Protein AF-W5YM33-F1 (afdb_monomer_lite)

Foldseek 3Di:
DPPVVVLVVLVVQLVVVLVVVLVVCVVVVHFKDKDFQADFDPDPPDPDTDDDAGDPVVCSNPVCGRFHRKMWMHGRPDDIDIGGDFDDDPPDDGDDDDPRPVPDPDDDDD

InterPro domains:
  IPR029149 Creatinase/Aminopeptidase P/Spt16, N-terminal [G3DSA:3.40.350.10] (4-105)
  IPR048819 Xaa-Pro dipeptidase, N-terminal domain [PF21216] (12-100)

Structure (mmCIF, N/CA/C/O backbone):
data_AF-W5YM33-F1
#
_entry.id   AF-W5YM33-F1
#
loop_
_atom_site.group_PDB
_atom_site.id
_atom_site.type_symbol
_atom_site.label_atom_id
_atom_site.label_alt_id
_atom_site.label_comp_id
_atom_site.label_asym_id
_atom_site.label_entity_id
_atom_site.label_seq_id
_atom_site.pdbx_PDB_ins_code
_atom_site.Cartn_x
_atom_site.Cartn_y
_atom_site.Cartn_z
_atom_site.occupancy
_atom_site.B_iso_or_equiv
_atom_site.auth_seq_id
_atom_site.auth_comp_id
_atom_site.auth_asym_id
_atom_site.auth_atom_id
_atom_site.pdbx_PDB_model_num
ATOM 1 N N . MET A 1 1 ? -1.409 26.209 2.927 1.00 61.03 1 MET A N 1
ATOM 2 C CA . MET A 1 1 ? -1.528 25.513 4.222 1.00 61.03 1 MET A CA 1
ATOM 3 C C . MET A 1 1 ? -0.129 25.286 4.758 1.00 61.03 1 MET A C 1
ATOM 5 O O . MET A 1 1 ? 0.723 24.917 3.954 1.00 61.03 1 MET A O 1
ATOM 9 N N . PRO A 1 2 ? 0.148 25.565 6.038 1.00 83.50 2 PRO A N 1
ATOM 10 C CA . PRO A 1 2 ? 1.394 25.149 6.672 1.00 83.50 2 PRO A CA 1
ATOM 11 C C . PRO A 1 2 ? 1.550 23.620 6.626 1.00 83.50 2 PRO A C 1
ATOM 13 O O . PRO A 1 2 ? 0.579 22.882 6.764 1.00 83.50 2 PRO A O 1
ATOM 16 N N . GLU A 1 3 ? 2.782 23.148 6.449 1.00 79.56 3 GLU A N 1
ATOM 17 C CA . GLU A 1 3 ? 3.140 21.726 6.317 1.00 79.56 3 GLU A CA 1
ATOM 18 C C . GLU A 1 3 ? 2.621 20.863 7.480 1.00 79.56 3 GLU A C 1
ATOM 20 O O . GLU A 1 3 ? 2.074 19.782 7.277 1.00 79.56 3 GLU A O 1
ATOM 25 N N . THR A 1 4 ? 2.672 21.390 8.704 1.00 84.31 4 THR A N 1
ATOM 26 C CA . THR A 1 4 ? 2.156 20.729 9.912 1.00 84.31 4 THR A CA 1
ATOM 27 C C . THR A 1 4 ? 0.660 20.403 9.831 1.00 84.31 4 THR A C 1
ATOM 29 O O . THR A 1 4 ? 0.218 19.382 10.355 1.00 84.31 4 THR A O 1
ATOM 32 N N . GLU A 1 5 ? -0.130 21.247 9.164 1.00 90.44 5 GLU A N 1
ATOM 33 C CA . GLU A 1 5 ? -1.573 21.041 9.0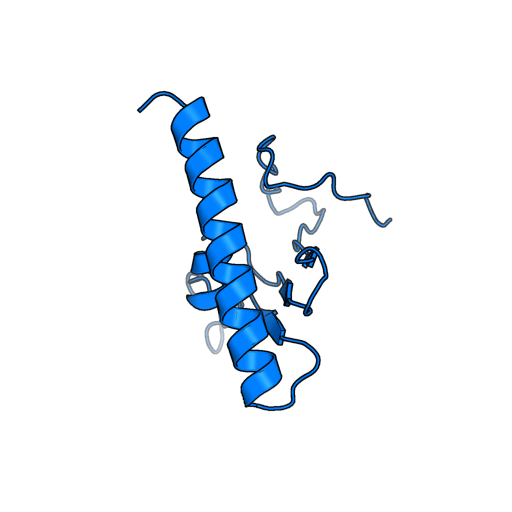12 1.00 90.44 5 GLU A CA 1
ATOM 34 C C . GLU A 1 5 ? -1.861 19.862 8.074 1.00 90.44 5 GLU A C 1
ATOM 36 O O . GLU A 1 5 ? -2.674 18.998 8.403 1.00 90.44 5 GLU A O 1
ATOM 41 N N . ILE A 1 6 ? -1.126 19.755 6.961 1.00 89.31 6 ILE A N 1
ATOM 42 C CA . ILE A 1 6 ? -1.238 18.6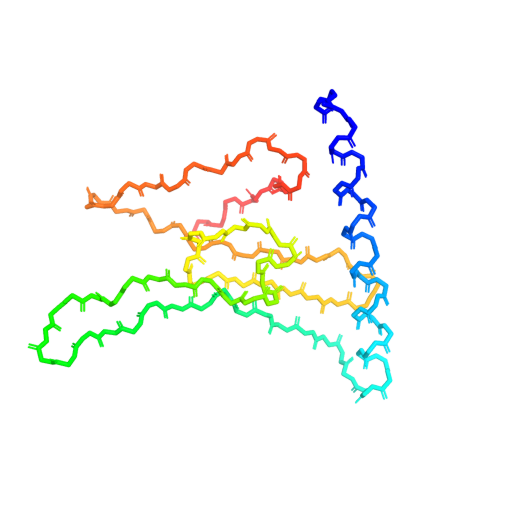31 6.017 1.00 89.31 6 ILE A CA 1
ATOM 43 C C . ILE A 1 6 ? -0.891 17.308 6.709 1.00 89.31 6 ILE A C 1
ATOM 45 O O . ILE A 1 6 ? -1.629 16.334 6.570 1.00 89.31 6 ILE A O 1
ATOM 49 N N . LEU A 1 7 ? 0.174 17.282 7.516 1.00 89.25 7 LEU A N 1
ATOM 50 C CA . LEU A 1 7 ? 0.568 16.084 8.263 1.00 89.25 7 LEU A CA 1
ATOM 51 C C . LEU A 1 7 ? -0.514 15.632 9.258 1.00 89.25 7 LEU A C 1
ATOM 53 O O . LEU A 1 7 ? -0.773 14.435 9.380 1.00 89.25 7 LEU A O 1
ATOM 57 N N . SER A 1 8 ? -1.187 16.568 9.939 1.00 90.38 8 SER A N 1
ATOM 58 C CA . SER A 1 8 ? -2.306 16.221 10.829 1.00 90.38 8 SER A CA 1
ATOM 59 C C . SER A 1 8 ? -3.505 15.638 10.075 1.00 90.38 8 SER A C 1
ATOM 61 O O . SER A 1 8 ? -4.033 14.599 10.473 1.00 90.38 8 SER A O 1
ATOM 63 N N . LEU A 1 9 ? -3.877 16.237 8.938 1.00 93.56 9 LEU A N 1
ATOM 64 C CA . LEU A 1 9 ? -4.967 15.740 8.096 1.00 93.56 9 LEU A CA 1
ATOM 65 C C . LEU A 1 9 ? -4.653 14.367 7.502 1.00 93.56 9 LEU A C 1
ATOM 67 O O . LEU A 1 9 ? -5.546 13.529 7.402 1.00 93.56 9 LEU A O 1
ATOM 71 N N . GLN A 1 10 ? -3.390 14.106 7.166 1.00 91.38 10 GLN A N 1
ATOM 72 C CA . GLN A 1 10 ? -2.956 12.797 6.693 1.00 91.38 10 GLN A CA 1
ATOM 73 C C . GLN A 1 10 ? -3.153 11.719 7.769 1.00 91.38 10 GLN A C 1
ATOM 75 O O . GLN A 1 10 ? -3.649 10.633 7.472 1.00 91.38 10 GLN A O 1
ATOM 80 N N . ILE A 1 11 ? -2.829 12.008 9.032 1.00 92.38 11 ILE A N 1
ATOM 81 C CA . ILE A 1 11 ? -3.050 11.065 10.142 1.00 92.38 11 ILE A CA 1
ATOM 82 C C . ILE A 1 11 ? -4.545 10.756 10.307 1.00 92.38 11 ILE A C 1
ATOM 84 O O . ILE A 1 11 ? -4.927 9.591 10.460 1.00 92.38 11 ILE A O 1
ATOM 88 N N . ASP A 1 12 ? -5.400 11.778 10.254 1.00 95.56 12 ASP A N 1
ATOM 89 C CA . ASP A 1 12 ? -6.849 11.603 10.383 1.00 95.56 12 ASP A CA 1
ATOM 90 C C . ASP A 1 12 ? -7.461 10.865 9.181 1.00 95.56 12 ASP A C 1
ATOM 92 O O . ASP A 1 12 ? -8.361 10.032 9.355 1.00 95.56 12 ASP A O 1
ATOM 96 N N . HIS A 1 13 ? -6.930 11.093 7.977 1.00 95.19 13 HIS A N 1
ATOM 97 C CA . HIS A 1 13 ? -7.275 10.343 6.768 1.00 95.19 13 HIS A CA 1
ATOM 98 C C . HIS A 1 13 ? -6.994 8.848 6.943 1.00 95.19 13 HIS A C 1
ATOM 100 O O . HIS A 1 13 ? -7.907 8.029 6.812 1.00 95.19 13 HIS A O 1
ATOM 106 N N . ILE A 1 14 ? -5.771 8.482 7.339 1.00 94.94 14 ILE A N 1
ATOM 107 C CA . ILE A 1 14 ? -5.389 7.078 7.548 1.00 94.94 14 ILE A CA 1
ATOM 108 C C . ILE A 1 14 ? -6.227 6.427 8.654 1.00 94.94 14 ILE A C 1
ATOM 110 O O . ILE A 1 14 ? -6.688 5.295 8.489 1.00 94.94 14 ILE A O 1
ATOM 114 N N . ARG A 1 15 ? -6.505 7.139 9.756 1.00 95.94 15 ARG A N 1
ATOM 115 C CA . ARG A 1 15 ? -7.386 6.634 10.825 1.00 95.94 15 ARG A CA 1
ATOM 116 C C . ARG A 1 15 ? -8.791 6.337 10.298 1.00 95.94 15 ARG A C 1
ATOM 118 O O . ARG A 1 15 ? -9.364 5.296 10.618 1.00 95.94 15 ARG A O 1
ATOM 125 N N . THR A 1 16 ? -9.333 7.237 9.482 1.00 97.88 16 THR A N 1
ATOM 126 C CA . THR A 1 16 ? -10.661 7.079 8.878 1.00 97.88 16 THR A CA 1
ATOM 127 C C . THR A 1 16 ? -10.700 5.886 7.924 1.00 97.88 16 THR A C 1
ATOM 129 O O . THR A 1 16 ? -11.657 5.108 7.949 1.00 97.88 16 THR A O 1
ATOM 132 N N . LEU A 1 17 ? -9.659 5.702 7.105 1.00 97.62 17 LEU A N 1
ATOM 133 C CA . LEU A 1 17 ? -9.549 4.544 6.218 1.00 97.62 17 LEU A CA 1
ATOM 134 C C . LEU A 1 17 ? -9.468 3.232 6.998 1.00 97.62 17 LEU A C 1
ATOM 136 O O . LEU A 1 17 ? -10.235 2.318 6.696 1.00 97.62 17 LEU A O 1
ATOM 140 N N . GLN A 1 18 ? -8.633 3.158 8.037 1.00 97.44 18 GLN A N 1
ATOM 141 C CA . GLN A 1 18 ? -8.531 1.974 8.892 1.00 97.44 18 GLN A CA 1
ATOM 142 C C . GLN A 1 18 ? -9.899 1.570 9.440 1.00 97.44 18 GLN A C 1
ATOM 144 O O . GLN A 1 18 ? -10.341 0.448 9.215 1.00 97.44 18 GLN A O 1
ATOM 149 N N . GLN A 1 19 ? -10.621 2.501 10.066 1.00 98.00 19 GLN A N 1
ATOM 150 C CA . GLN A 1 19 ? -11.940 2.220 10.640 1.00 98.00 19 GLN A CA 1
ATOM 151 C C . GLN A 1 19 ? -12.930 1.673 9.603 1.00 98.00 19 GLN A C 1
ATOM 153 O O . GLN A 1 19 ? -13.648 0.711 9.875 1.00 98.00 19 GLN A O 1
ATOM 158 N N . ARG A 1 20 ? -12.964 2.257 8.399 1.00 98.06 20 ARG A N 1
ATOM 159 C CA . ARG A 1 20 ? -13.877 1.826 7.327 1.00 98.06 20 ARG A CA 1
ATOM 160 C C . ARG A 1 20 ? -13.537 0.431 6.806 1.00 98.06 20 ARG A C 1
ATOM 162 O O . ARG A 1 20 ? -14.438 -0.379 6.596 1.00 98.06 20 ARG A O 1
ATOM 169 N N . TYR A 1 21 ? -12.254 0.140 6.614 1.00 97.94 21 TYR A N 1
ATOM 170 C CA . TYR A 1 21 ? -11.812 -1.167 6.133 1.00 97.94 21 TYR A CA 1
ATOM 171 C C . TYR A 1 21 ? -12.024 -2.257 7.189 1.00 97.94 21 TYR A C 1
ATOM 173 O O . TYR A 1 21 ? -12.491 -3.339 6.850 1.00 97.94 21 TYR A O 1
ATOM 181 N N . GLU A 1 22 ? -11.780 -1.971 8.469 1.00 97.69 22 GLU A N 1
ATOM 182 C CA . GLU A 1 22 ? -12.075 -2.897 9.570 1.00 97.69 22 GLU A CA 1
ATOM 183 C C . GLU A 1 22 ? -13.561 -3.246 9.664 1.00 97.69 22 GLU A C 1
ATOM 185 O O . GLU A 1 22 ? -13.920 -4.412 9.838 1.00 97.69 22 GLU A O 1
ATOM 190 N N . GLN A 1 23 ? -14.435 -2.245 9.515 1.00 98.25 23 GLN A N 1
ATOM 191 C CA . GLN A 1 23 ? -15.882 -2.456 9.484 1.00 98.25 23 GLN A CA 1
ATOM 192 C C . GLN A 1 23 ? -16.290 -3.366 8.322 1.00 98.25 23 GLN A C 1
ATOM 194 O O . GLN A 1 23 ? -17.071 -4.295 8.529 1.00 98.25 23 GLN A O 1
ATOM 199 N N . ALA A 1 24 ? -15.738 -3.143 7.126 1.00 97.94 24 ALA A N 1
ATOM 200 C CA . ALA A 1 24 ? -16.008 -3.974 5.956 1.00 97.94 24 ALA A CA 1
ATOM 201 C C . ALA A 1 24 ? -15.492 -5.412 6.139 1.00 97.94 24 ALA A C 1
ATOM 203 O O . ALA A 1 24 ? -16.240 -6.364 5.922 1.00 97.94 24 ALA A O 1
ATOM 204 N N . LEU A 1 25 ? -14.251 -5.585 6.604 1.00 98.25 25 LEU A N 1
ATOM 205 C CA . LEU A 1 25 ? -13.662 -6.899 6.887 1.00 98.25 25 LEU A CA 1
ATOM 206 C C . LEU A 1 25 ? -14.527 -7.696 7.868 1.00 98.25 25 LEU A C 1
ATOM 208 O O . LEU A 1 25 ? -14.892 -8.837 7.588 1.00 98.25 25 LEU A O 1
ATOM 212 N N . LYS A 1 26 ? -14.947 -7.060 8.969 1.00 97.69 26 LYS A N 1
ATOM 213 C CA . LYS A 1 26 ? -15.842 -7.671 9.956 1.00 97.69 26 LYS A CA 1
ATOM 214 C C . LYS A 1 26 ? -17.204 -8.033 9.360 1.00 97.69 26 LYS A C 1
ATOM 216 O O . LYS A 1 26 ? -17.711 -9.114 9.643 1.00 97.69 26 LYS A O 1
ATOM 221 N N . ALA A 1 27 ? -17.798 -7.149 8.558 1.00 98.31 27 ALA A N 1
ATOM 222 C CA . ALA A 1 27 ? -19.104 -7.381 7.941 1.00 98.31 27 ALA A CA 1
ATOM 223 C C . ALA A 1 27 ? -19.097 -8.566 6.960 1.00 98.31 27 ALA A C 1
ATOM 225 O O . ALA A 1 27 ? -20.104 -9.258 6.834 1.00 98.31 27 ALA A O 1
ATOM 226 N N . HIS A 1 28 ? -17.964 -8.813 6.299 1.00 97.69 28 HIS A N 1
ATOM 227 C CA . HIS A 1 28 ? -17.804 -9.890 5.322 1.00 97.69 28 HIS A CA 1
ATOM 228 C C . HIS A 1 28 ? -17.102 -11.145 5.870 1.00 97.69 28 HIS A C 1
ATOM 230 O O . HIS A 1 28 ? -16.985 -12.131 5.147 1.00 97.69 28 HIS A O 1
ATOM 236 N N . GLY A 1 29 ? -16.670 -11.141 7.136 1.00 97.44 29 GLY A N 1
ATOM 237 C CA . GLY A 1 29 ? -16.028 -12.293 7.778 1.00 97.44 29 GLY A CA 1
ATOM 238 C C . GLY A 1 29 ? -14.592 -12.558 7.316 1.00 97.44 29 GLY A C 1
ATOM 239 O O . GLY A 1 29 ? -14.165 -13.709 7.307 1.00 97.44 29 GLY A O 1
ATOM 240 N N . TYR A 1 30 ? -13.856 -11.517 6.920 1.00 98.31 30 TYR A N 1
ATOM 241 C CA . TYR A 1 30 ? -12.452 -11.617 6.515 1.00 98.31 30 TYR A CA 1
ATOM 242 C C . TYR A 1 30 ? -11.508 -11.152 7.628 1.00 98.31 30 TYR A C 1
ATOM 244 O O . TYR A 1 30 ? -11.754 -10.137 8.278 1.00 98.31 30 TYR A O 1
ATOM 252 N N . ASP A 1 31 ? -10.376 -11.841 7.784 1.00 97.75 31 ASP A N 1
ATOM 253 C CA . ASP A 1 31 ? -9.365 -11.494 8.793 1.00 97.75 31 ASP A CA 1
ATOM 254 C C . ASP A 1 31 ? -8.458 -10.333 8.362 1.00 97.75 31 ASP A C 1
ATOM 256 O O . ASP A 1 31 ? -7.908 -9.607 9.191 1.00 97.75 31 ASP A O 1
ATOM 260 N N . SER A 1 32 ? -8.242 -10.174 7.055 1.00 97.62 32 SER A N 1
ATOM 261 C CA . SER A 1 32 ? -7.300 -9.194 6.515 1.00 97.62 32 SER A CA 1
ATOM 262 C C . SER A 1 32 ? -7.574 -8.867 5.052 1.00 97.62 32 SER A C 1
ATOM 264 O O . SER A 1 32 ? -8.226 -9.636 4.345 1.00 97.62 32 SER A O 1
ATOM 266 N N . LEU A 1 33 ? -7.041 -7.731 4.601 1.00 98.06 33 LEU A N 1
ATOM 267 C CA . LEU A 1 33 ? -7.026 -7.331 3.199 1.00 98.06 33 LEU A CA 1
ATOM 268 C C . LEU A 1 33 ? -5.595 -7.046 2.753 1.00 98.06 33 LEU A C 1
ATOM 270 O O . LEU A 1 33 ? -4.898 -6.245 3.375 1.00 98.06 33 LEU A O 1
ATOM 274 N N . LEU A 1 34 ? -5.197 -7.654 1.639 1.00 98.19 34 LEU A N 1
ATOM 275 C CA . LEU A 1 34 ? -3.938 -7.375 0.966 1.00 98.19 34 LEU A CA 1
ATOM 276 C C . LEU A 1 34 ? -4.221 -6.614 -0.336 1.00 98.19 34 LEU A C 1
ATOM 278 O O . LEU A 1 34 ? -4.918 -7.117 -1.216 1.00 98.19 34 LEU A O 1
ATOM 282 N N . ILE A 1 35 ? -3.692 -5.398 -0.451 1.00 98.00 35 ILE A N 1
ATOM 283 C CA . ILE A 1 35 ? -3.871 -4.514 -1.606 1.00 98.00 35 ILE A CA 1
ATOM 284 C C . ILE A 1 35 ? -2.551 -4.440 -2.375 1.00 98.00 35 ILE A C 1
ATOM 286 O O . ILE A 1 35 ? -1.541 -4.006 -1.825 1.00 98.00 35 ILE A O 1
ATOM 290 N N . SER A 1 36 ? -2.562 -4.837 -3.648 1.00 97.62 36 SER A N 1
ATOM 291 C CA . SER A 1 36 ? -1.419 -4.657 -4.552 1.00 97.62 36 SER A CA 1
ATOM 292 C C . SER A 1 36 ? -1.395 -3.237 -5.112 1.00 97.62 36 SER A C 1
ATOM 294 O O . SER A 1 36 ? -2.451 -2.690 -5.434 1.00 97.62 36 SER A O 1
ATOM 296 N N . SER A 1 37 ? -0.207 -2.661 -5.288 1.00 97.06 37 SER A N 1
ATOM 297 C CA . SER A 1 37 ? -0.040 -1.432 -6.064 1.00 97.06 37 SER A CA 1
ATOM 298 C C . SER A 1 37 ? -0.231 -1.658 -7.566 1.00 97.06 37 SER A C 1
ATOM 300 O O . SER A 1 37 ? -0.621 -0.733 -8.277 1.00 97.06 37 SER A O 1
ATOM 302 N N . GLY A 1 38 ? -0.050 -2.900 -8.024 1.00 96.75 38 GLY A N 1
ATOM 303 C CA . GLY A 1 38 ? -0.106 -3.300 -9.424 1.00 96.75 38 GLY A CA 1
ATOM 304 C C . GLY A 1 38 ? 1.274 -3.386 -10.078 1.00 96.75 38 GLY A C 1
ATOM 305 O O . GLY A 1 38 ? 2.309 -3.230 -9.430 1.00 96.75 38 GLY A O 1
ATOM 306 N N . ALA A 1 39 ? 1.262 -3.669 -11.377 1.00 95.69 39 ALA A N 1
ATOM 307 C CA . ALA A 1 39 ? 2.441 -3.708 -12.231 1.00 95.69 39 ALA A CA 1
ATOM 308 C C . ALA A 1 39 ? 2.048 -3.349 -13.665 1.00 95.69 39 ALA A C 1
ATOM 310 O O . ALA A 1 39 ? 0.950 -3.701 -14.116 1.00 95.69 39 ALA A O 1
ATOM 311 N N . ALA A 1 40 ? 2.934 -2.672 -14.384 1.00 95.94 40 ALA A N 1
ATOM 312 C CA . ALA A 1 40 ? 2.750 -2.380 -15.789 1.00 95.94 40 ALA A CA 1
ATOM 313 C C . ALA A 1 40 ? 2.780 -3.679 -16.612 1.00 95.94 40 ALA A C 1
ATOM 315 O O . ALA A 1 40 ? 3.735 -4.455 -16.524 1.00 95.94 40 ALA A O 1
ATOM 316 N N . PRO A 1 41 ? 1.762 -3.939 -17.449 1.00 94.69 41 PRO A N 1
ATOM 317 C CA . PRO A 1 41 ? 1.798 -5.089 -18.337 1.00 94.69 41 PRO A CA 1
ATOM 318 C C . PRO A 1 41 ? 2.886 -4.921 -19.404 1.00 94.69 41 PRO A C 1
ATOM 320 O O . PRO A 1 41 ? 3.179 -3.809 -19.854 1.00 94.69 41 PRO A O 1
ATOM 323 N N . MET A 1 42 ? 3.445 -6.044 -19.850 1.00 96.69 42 MET A N 1
ATOM 324 C CA . MET A 1 42 ? 4.382 -6.074 -20.974 1.00 96.69 42 MET A CA 1
ATOM 325 C C . MET A 1 42 ? 3.646 -5.902 -22.302 1.00 96.69 42 MET A C 1
ATOM 327 O O . MET A 1 42 ? 2.514 -6.369 -22.470 1.00 96.69 42 MET A O 1
ATOM 331 N N . ARG A 1 43 ? 4.283 -5.229 -23.262 1.00 96.50 43 ARG A N 1
ATOM 332 C CA . ARG A 1 43 ? 3.773 -5.140 -24.631 1.00 96.50 43 ARG A CA 1
ATOM 333 C C . ARG A 1 43 ? 3.994 -6.470 -25.346 1.00 96.50 43 ARG A C 1
ATOM 335 O O . ARG A 1 43 ? 5.017 -7.125 -25.187 1.00 96.50 43 ARG A O 1
ATOM 342 N N . TYR A 1 44 ? 3.006 -6.895 -26.125 1.00 96.69 44 TYR A N 1
ATOM 343 C CA . TYR A 1 44 ? 3.092 -8.165 -26.839 1.00 96.69 44 TYR A CA 1
ATOM 344 C C . TYR A 1 44 ? 4.171 -8.107 -27.929 1.00 96.69 44 TYR A C 1
ATOM 346 O O . TYR A 1 44 ? 4.106 -7.249 -28.807 1.00 96.69 44 TYR A O 1
ATOM 354 N N . GLY A 1 45 ? 5.118 -9.049 -27.891 1.00 96.75 45 GLY A N 1
ATOM 355 C CA . GLY A 1 45 ? 6.198 -9.151 -28.878 1.00 96.75 45 GLY A CA 1
ATOM 356 C C . GLY A 1 45 ? 7.318 -8.118 -28.714 1.00 96.75 45 GLY A C 1
ATOM 357 O O . GLY A 1 45 ? 8.088 -7.934 -29.651 1.00 96.75 45 GLY A O 1
ATOM 358 N N . ASP A 1 46 ? 7.399 -7.458 -27.558 1.00 96.31 46 ASP A N 1
ATOM 359 C CA . ASP A 1 46 ? 8.373 -6.410 -27.242 1.00 96.31 46 ASP A CA 1
ATOM 360 C C . ASP A 1 46 ? 8.940 -6.634 -25.823 1.00 96.31 46 ASP A C 1
ATOM 362 O O . ASP A 1 46 ? 8.340 -7.354 -25.020 1.00 96.31 46 ASP A O 1
ATOM 366 N N . ASP A 1 47 ? 10.089 -6.035 -25.513 1.00 94.38 47 ASP A N 1
ATOM 367 C CA . ASP A 1 47 ? 10.697 -6.048 -24.173 1.00 94.38 47 ASP A CA 1
ATOM 368 C C . ASP A 1 47 ? 10.265 -4.851 -23.303 1.00 94.38 47 ASP A C 1
ATOM 370 O O . ASP A 1 47 ? 10.587 -4.780 -22.117 1.00 94.38 47 ASP A O 1
ATOM 374 N N . GLN A 1 48 ? 9.484 -3.930 -23.876 1.00 94.50 48 GLN A N 1
ATOM 375 C CA . GLN A 1 48 ? 8.992 -2.723 -23.214 1.00 94.50 48 GLN A CA 1
ATOM 376 C C . GLN A 1 48 ? 7.652 -2.923 -22.490 1.00 94.50 48 GLN A C 1
ATOM 378 O O . GLN A 1 48 ? 6.742 -3.614 -22.966 1.00 94.50 48 GLN A O 1
ATOM 383 N N . SER A 1 49 ? 7.479 -2.241 -21.354 1.00 94.75 49 SER A N 1
ATOM 384 C CA . SER A 1 49 ? 6.210 -2.175 -20.616 1.00 94.75 49 SER A CA 1
ATOM 385 C C . SER A 1 49 ? 5.293 -1.057 -21.122 1.00 94.75 49 SER A C 1
ATOM 387 O O . SER A 1 49 ? 5.681 -0.137 -21.851 1.00 94.75 49 SER A O 1
ATOM 389 N N . TRP A 1 50 ? 4.016 -1.132 -20.750 1.00 95.38 50 TRP A N 1
ATOM 390 C CA . TRP A 1 50 ? 3.137 0.037 -20.775 1.00 95.38 50 TRP A CA 1
ATOM 391 C C . TRP A 1 50 ? 3.494 1.014 -19.649 1.00 95.38 50 TRP A C 1
ATOM 393 O O . TRP A 1 50 ? 4.208 0.675 -18.714 1.00 95.38 50 TRP A O 1
ATOM 403 N N . GLN A 1 51 ? 2.980 2.242 -19.721 1.00 94.31 51 GLN A N 1
ATOM 404 C CA . GLN A 1 51 ? 3.106 3.167 -18.597 1.00 94.31 51 GLN A CA 1
ATOM 405 C C . GLN A 1 51 ? 2.313 2.631 -17.407 1.00 94.31 51 GLN A C 1
ATOM 407 O O . GLN A 1 51 ? 1.129 2.311 -17.540 1.00 94.31 51 GLN A O 1
ATOM 412 N N . PHE A 1 52 ? 2.961 2.556 -16.251 1.00 94.69 52 PHE A N 1
ATOM 413 C CA . PHE A 1 52 ? 2.307 2.127 -15.030 1.00 94.69 52 PHE A CA 1
ATOM 414 C C . PHE A 1 52 ? 1.233 3.114 -14.578 1.00 94.69 52 PHE A C 1
ATOM 416 O O . PHE A 1 52 ? 1.396 4.331 -14.665 1.00 94.69 52 PHE A O 1
ATOM 423 N N . GLN A 1 53 ? 0.132 2.560 -14.075 1.00 94.25 53 GLN A N 1
ATOM 424 C CA . GLN A 1 53 ? -0.937 3.284 -13.404 1.00 94.25 53 GLN A CA 1
ATOM 425 C C . GLN A 1 53 ? -1.243 2.541 -12.105 1.00 94.25 53 GLN A C 1
ATOM 427 O O . GLN A 1 53 ? -1.669 1.384 -12.137 1.00 94.25 53 GLN A O 1
ATOM 432 N N . GLY A 1 54 ? -1.003 3.195 -10.969 1.00 93.50 54 GLY A N 1
ATOM 433 C CA . GLY A 1 54 ? -1.199 2.582 -9.660 1.00 93.50 54 GLY A CA 1
ATOM 434 C C . GLY A 1 54 ? -2.655 2.209 -9.387 1.00 93.50 54 GLY A C 1
ATOM 435 O O . GLY A 1 54 ? -3.592 2.906 -9.782 1.00 93.50 54 GLY A O 1
ATOM 436 N N . TYR A 1 55 ? -2.856 1.104 -8.672 1.00 96.88 55 TYR A N 1
ATOM 437 C CA . TYR A 1 55 ? -4.188 0.640 -8.306 1.00 96.88 55 TYR A CA 1
ATOM 438 C C . TYR A 1 55 ? -4.883 1.631 -7.360 1.00 96.88 55 TYR A C 1
ATOM 440 O O . TYR A 1 55 ? -4.364 1.960 -6.293 1.00 96.88 55 TYR A O 1
ATOM 448 N N . GLY A 1 56 ? -6.087 2.083 -7.727 1.00 96.38 56 GLY A N 1
ATOM 449 C CA . GLY A 1 56 ? -6.814 3.147 -7.021 1.00 96.38 56 GLY A CA 1
ATOM 450 C C . GLY A 1 56 ? -6.899 2.969 -5.497 1.00 96.38 56 GLY A C 1
ATOM 451 O O . GLY A 1 56 ? -6.539 3.893 -4.772 1.00 96.38 56 GLY A O 1
ATOM 452 N N . PRO A 1 57 ? -7.303 1.795 -4.976 1.00 96.50 57 PRO A N 1
ATOM 453 C CA . PRO A 1 57 ? -7.291 1.528 -3.539 1.00 96.50 57 PRO A CA 1
ATOM 454 C C . PRO A 1 57 ? -5.912 1.648 -2.883 1.00 96.50 57 PRO A C 1
ATOM 456 O O . PRO A 1 57 ? -5.831 2.173 -1.779 1.00 96.50 57 PRO A O 1
ATOM 459 N N . PHE A 1 58 ? -4.832 1.221 -3.542 1.00 96.88 58 PHE A N 1
ATOM 460 C CA . PHE A 1 58 ? -3.477 1.390 -3.009 1.00 96.88 58 PHE A CA 1
ATOM 461 C C . PHE A 1 58 ? -3.107 2.876 -2.927 1.00 96.88 58 PHE A C 1
ATOM 463 O O . PHE A 1 58 ? -2.656 3.347 -1.884 1.00 96.88 58 PHE A O 1
ATOM 470 N N . LEU A 1 59 ? -3.376 3.633 -3.996 1.00 95.50 59 LEU A N 1
ATOM 471 C CA . LEU A 1 59 ? -3.103 5.071 -4.059 1.00 95.50 59 LEU A CA 1
ATOM 472 C C . LEU A 1 59 ? -3.933 5.879 -3.062 1.00 95.50 59 LEU A C 1
ATOM 474 O O . LEU A 1 59 ? -3.431 6.835 -2.485 1.00 95.50 59 LEU A O 1
ATOM 478 N N . HIS A 1 60 ? -5.177 5.479 -2.813 1.00 95.69 60 HIS A N 1
ATOM 479 C CA . HIS A 1 60 ? -6.045 6.131 -1.834 1.00 95.69 60 HIS A CA 1
ATOM 480 C C . HIS A 1 60 ? -5.478 6.054 -0.407 1.00 95.69 60 HIS A C 1
ATOM 482 O O . HIS A 1 60 ? -5.666 6.975 0.389 1.00 95.69 60 HIS A O 1
ATOM 488 N N . TRP A 1 61 ? -4.768 4.970 -0.091 1.00 95.69 61 TRP A N 1
A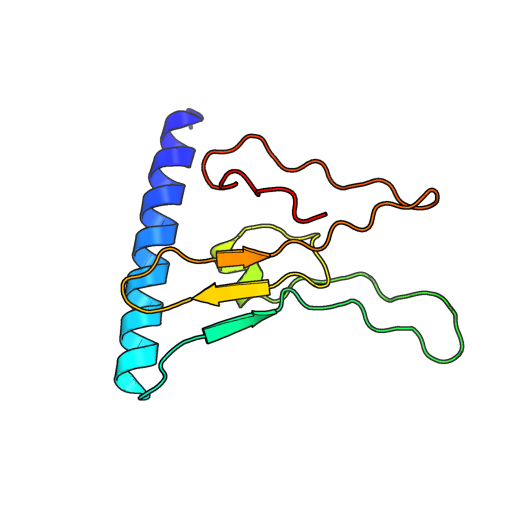TOM 489 C CA . TRP A 1 61 ? -4.097 4.798 1.192 1.00 95.69 61 TRP A CA 1
ATOM 490 C C . TRP A 1 61 ? -2.737 5.490 1.250 1.00 95.69 61 TRP A C 1
ATOM 492 O O . TRP A 1 61 ? -2.424 6.124 2.251 1.00 95.69 61 TRP A O 1
ATOM 502 N N . THR A 1 62 ? -1.915 5.337 0.212 1.00 93.12 62 THR A N 1
ATOM 503 C CA . THR A 1 62 ? -0.484 5.668 0.296 1.00 93.12 62 THR A CA 1
ATOM 504 C C . THR A 1 62 ? -0.094 6.944 -0.441 1.00 93.12 62 THR A C 1
ATOM 506 O O . THR A 1 62 ? 0.915 7.547 -0.102 1.00 93.12 62 THR A O 1
ATOM 509 N N . GLY A 1 63 ? -0.844 7.344 -1.471 1.00 90.94 63 GLY A N 1
ATOM 510 C CA . GLY A 1 63 ? -0.464 8.422 -2.390 1.00 90.94 63 GLY A CA 1
ATOM 511 C C . GLY A 1 63 ? 0.711 8.091 -3.325 1.00 90.94 63 GLY A C 1
ATOM 512 O O . GLY A 1 63 ? 1.114 8.936 -4.120 1.00 90.94 63 GLY A O 1
ATOM 513 N N . LEU A 1 64 ? 1.260 6.872 -3.279 1.00 89.94 64 LEU A N 1
ATOM 514 C CA . LEU A 1 64 ? 2.499 6.502 -3.974 1.00 89.94 64 LEU A CA 1
ATOM 515 C C . LEU A 1 64 ? 2.255 6.110 -5.446 1.00 89.94 64 LEU A C 1
ATOM 517 O O . LEU A 1 64 ? 2.337 4.939 -5.814 1.00 89.94 64 LEU A O 1
ATOM 521 N N . ALA A 1 65 ? 1.968 7.104 -6.294 1.00 86.44 65 ALA A N 1
ATOM 522 C CA . ALA A 1 65 ? 1.550 6.942 -7.698 1.00 86.44 65 ALA A CA 1
ATOM 523 C C . ALA A 1 65 ? 2.548 6.234 -8.640 1.00 86.44 65 ALA A C 1
ATOM 525 O O . ALA A 1 65 ? 2.143 5.799 -9.714 1.00 86.44 65 ALA A O 1
ATOM 526 N N . GLY A 1 66 ? 3.817 6.083 -8.248 1.00 86.44 66 GLY A N 1
ATOM 527 C CA . GLY A 1 66 ? 4.868 5.457 -9.064 1.00 86.44 66 GLY A CA 1
ATOM 528 C C . GLY A 1 66 ? 5.387 4.110 -8.555 1.00 86.44 66 GLY A C 1
ATOM 529 O O . GLY A 1 66 ? 6.308 3.569 -9.151 1.00 86.44 66 GLY A O 1
ATOM 530 N N . GLN A 1 67 ? 4.839 3.578 -7.458 1.00 90.81 67 GLN A N 1
ATOM 531 C CA . GLN A 1 67 ? 5.383 2.367 -6.839 1.00 90.81 67 GLN A CA 1
ATOM 532 C C . GLN A 1 67 ? 4.727 1.103 -7.391 1.00 90.81 67 GLN A C 1
ATOM 534 O O . GLN A 1 67 ? 3.615 0.746 -7.002 1.00 90.81 67 GLN A O 1
ATOM 539 N N . GLU A 1 68 ? 5.435 0.394 -8.265 1.00 94.06 68 GLU A N 1
ATOM 540 C CA . GLU A 1 68 ? 5.051 -0.933 -8.758 1.00 94.06 68 GLU A CA 1
ATOM 541 C C . GLU A 1 68 ? 5.391 -2.036 -7.750 1.00 94.06 68 GLU A C 1
ATOM 543 O O . GLU A 1 68 ? 6.182 -1.836 -6.826 1.00 94.06 68 GLU A O 1
ATOM 548 N N . HIS A 1 69 ? 4.769 -3.207 -7.910 1.00 95.56 69 HIS A N 1
ATOM 549 C CA . HIS A 1 69 ? 5.081 -4.442 -7.175 1.00 95.56 69 HIS A CA 1
ATOM 550 C C . HIS A 1 69 ? 5.046 -4.330 -5.640 1.00 95.56 69 HIS A C 1
ATOM 552 O O . HIS A 1 69 ? 5.600 -5.167 -4.926 1.00 95.56 69 HIS A O 1
ATOM 558 N N . SER A 1 70 ? 4.370 -3.308 -5.127 1.00 95.75 70 SER A N 1
ATOM 559 C CA . SER A 1 70 ? 4.285 -2.982 -3.711 1.00 95.75 70 SER A CA 1
ATOM 560 C C . SER A 1 70 ? 2.962 -3.473 -3.132 1.00 95.75 70 SER A C 1
ATOM 562 O O . SER A 1 70 ? 1.990 -3.715 -3.854 1.00 95.75 70 SER A O 1
ATOM 564 N N . TRP A 1 71 ? 2.921 -3.647 -1.815 1.00 97.75 71 TRP A N 1
ATOM 565 C CA . TRP A 1 71 ? 1.798 -4.291 -1.141 1.00 97.75 71 TRP A CA 1
ATOM 566 C C . TRP A 1 71 ? 1.451 -3.586 0.160 1.00 97.75 71 TRP A C 1
ATOM 568 O O . TRP A 1 71 ? 2.330 -3.249 0.947 1.00 97.75 71 TRP A O 1
ATOM 578 N N . LEU A 1 72 ? 0.156 -3.409 0.405 1.00 98.00 72 LEU A N 1
ATOM 579 C CA . LEU A 1 72 ? -0.380 -2.883 1.654 1.00 98.00 72 LEU A CA 1
ATOM 580 C C . LEU A 1 72 ? -1.259 -3.942 2.319 1.00 98.00 72 LEU A C 1
ATOM 582 O O . LEU A 1 72 ? -2.257 -4.376 1.745 1.00 98.00 72 LEU A O 1
ATOM 586 N N . LEU A 1 73 ? -0.904 -4.337 3.537 1.00 98.25 73 LEU A N 1
ATOM 587 C CA . LEU A 1 73 ? -1.685 -5.248 4.365 1.00 98.25 73 LEU A CA 1
ATOM 588 C C . LEU A 1 73 ? -2.445 -4.473 5.441 1.00 98.25 73 LEU A C 1
ATOM 590 O O . LEU A 1 73 ? -1.847 -3.786 6.270 1.00 98.25 73 LEU A O 1
ATOM 594 N N . ILE A 1 74 ? -3.761 -4.660 5.466 1.00 98.00 74 ILE A N 1
ATOM 595 C CA . ILE A 1 74 ? -4.670 -4.091 6.459 1.00 98.00 74 ILE A CA 1
ATOM 596 C C . ILE A 1 74 ? -5.227 -5.231 7.307 1.00 98.00 74 ILE A C 1
ATOM 598 O O . ILE A 1 74 ? -5.767 -6.211 6.786 1.00 98.00 74 ILE A O 1
ATOM 602 N N . ARG A 1 75 ? -5.092 -5.095 8.627 1.00 97.38 75 ARG A N 1
ATOM 603 C CA . ARG A 1 75 ? -5.595 -6.047 9.622 1.00 97.38 75 ARG A CA 1
ATOM 604 C C . ARG A 1 75 ? -6.335 -5.300 10.729 1.00 97.38 75 ARG A C 1
ATOM 606 O O . ARG A 1 75 ? -5.816 -4.276 11.181 1.00 97.38 75 ARG A O 1
ATOM 613 N N . PRO A 1 76 ? -7.494 -5.796 11.196 1.00 96.62 76 PRO A N 1
ATOM 614 C CA . PRO A 1 76 ? -8.208 -5.157 12.288 1.00 96.62 76 PRO A CA 1
ATOM 615 C C . PRO A 1 76 ? -7.388 -5.057 13.572 1.00 96.62 76 PRO A C 1
ATOM 617 O O . PRO A 1 76 ? -6.756 -6.024 13.995 1.00 96.62 76 PRO A O 1
ATOM 620 N N . GLY A 1 77 ? -7.397 -3.873 14.185 1.00 94.38 77 GLY A N 1
ATOM 621 C CA . GLY A 1 77 ? -6.673 -3.569 15.417 1.00 94.38 77 GLY A CA 1
ATOM 622 C C . GLY A 1 77 ? -5.153 -3.482 15.261 1.00 94.38 77 GLY A C 1
ATOM 623 O O . GLY A 1 77 ? -4.452 -3.403 16.268 1.00 94.38 77 GLY A O 1
ATOM 624 N N . GLN A 1 78 ? -4.627 -3.512 14.033 1.00 96.00 78 GLN A N 1
ATOM 625 C CA . GLN A 1 78 ? -3.191 -3.469 13.771 1.00 96.00 78 GLN A CA 1
ATOM 626 C C . GLN A 1 78 ? -2.832 -2.309 12.849 1.00 96.00 78 GLN A C 1
ATOM 628 O O . GLN A 1 78 ? -3.591 -1.951 11.950 1.00 96.00 78 GLN A O 1
ATOM 633 N N . THR A 1 79 ? -1.637 -1.754 13.046 1.00 93.88 79 THR A N 1
ATOM 634 C CA . THR A 1 79 ? -1.072 -0.763 12.130 1.00 93.88 79 THR A CA 1
ATOM 635 C C . THR A 1 79 ? -0.939 -1.371 10.725 1.00 93.88 79 THR A C 1
ATOM 637 O O . THR A 1 79 ? -0.412 -2.486 10.612 1.00 93.88 79 THR A O 1
ATOM 640 N N . PRO A 1 80 ? -1.386 -0.671 9.662 1.00 96.06 80 PRO A N 1
ATOM 641 C CA . PRO A 1 80 ? -1.176 -1.110 8.288 1.00 96.06 80 PRO A CA 1
ATOM 642 C C . PRO A 1 80 ? 0.301 -1.364 7.997 1.00 96.06 80 PRO A C 1
ATOM 644 O O . PRO A 1 80 ? 1.165 -0.589 8.409 1.00 96.06 80 PRO A O 1
ATOM 647 N N . LEU A 1 81 ? 0.586 -2.442 7.271 1.00 96.44 81 LEU A N 1
ATOM 648 C CA . LEU A 1 81 ? 1.945 -2.820 6.902 1.00 96.44 81 LEU A CA 1
ATOM 649 C C . LEU A 1 81 ? 2.154 -2.590 5.407 1.00 96.44 81 LEU A C 1
ATOM 651 O O . LEU A 1 81 ? 1.465 -3.193 4.586 1.00 96.44 81 LEU A O 1
ATOM 655 N N . LEU A 1 82 ? 3.098 -1.713 5.071 1.00 96.00 82 LEU A N 1
ATOM 656 C CA . LEU A 1 82 ? 3.448 -1.353 3.702 1.00 96.00 82 LEU A CA 1
ATOM 657 C C . LEU A 1 82 ? 4.791 -1.986 3.325 1.00 96.00 82 LEU A C 1
ATOM 659 O O . LEU A 1 82 ? 5.811 -1.706 3.952 1.00 96.00 82 LEU A O 1
ATOM 663 N N . TRP A 1 83 ? 4.785 -2.804 2.278 1.00 95.19 83 TRP A N 1
ATOM 664 C CA . TRP A 1 83 ? 5.986 -3.310 1.626 1.00 95.19 83 TRP A CA 1
ATOM 665 C C . TRP A 1 83 ? 6.199 -2.576 0.311 1.00 95.19 83 TRP A C 1
ATOM 667 O O . TRP A 1 83 ? 5.325 -2.588 -0.558 1.00 95.19 83 TRP A O 1
ATOM 677 N N . LEU A 1 84 ? 7.369 -1.958 0.175 1.00 92.44 84 LEU A N 1
ATOM 678 C CA . LEU A 1 84 ? 7.776 -1.240 -1.025 1.00 92.44 84 LEU A CA 1
ATOM 679 C C . LEU A 1 84 ? 8.808 -2.060 -1.786 1.00 92.44 84 LEU A C 1
ATOM 681 O O . LEU A 1 84 ? 9.775 -2.552 -1.203 1.00 92.44 84 LEU A O 1
ATOM 685 N N . TYR A 1 85 ? 8.590 -2.202 -3.087 1.00 91.38 85 TYR A N 1
ATOM 686 C CA . TYR A 1 85 ? 9.549 -2.839 -3.974 1.00 91.38 85 TYR A CA 1
ATOM 687 C C . TYR A 1 85 ? 10.608 -1.817 -4.401 1.00 91.38 85 TYR A C 1
ATOM 689 O O . TYR A 1 85 ? 10.305 -0.857 -5.104 1.00 91.38 85 TYR A O 1
ATOM 697 N N . GLN A 1 86 ? 11.845 -2.012 -3.941 1.00 88.19 86 GLN A N 1
ATOM 698 C CA . GLN A 1 86 ? 12.992 -1.150 -4.246 1.00 88.19 86 GLN A CA 1
ATOM 699 C C . GLN A 1 86 ? 14.189 -2.013 -4.668 1.00 88.19 86 GLN A C 1
ATOM 701 O O . GLN A 1 86 ? 15.043 -2.334 -3.835 1.00 88.19 86 GLN A O 1
ATOM 706 N N . PRO A 1 87 ? 14.224 -2.475 -5.930 1.00 87.12 87 PRO A N 1
ATOM 707 C CA . PRO A 1 87 ? 15.331 -3.277 -6.424 1.00 87.12 87 PRO A CA 1
ATOM 708 C C . PRO A 1 87 ? 16.601 -2.430 -6.478 1.00 87.12 87 PRO A C 1
ATOM 710 O O . PRO A 1 87 ? 16.611 -1.329 -7.019 1.00 87.12 87 PRO A O 1
ATOM 713 N N . VAL A 1 88 ? 17.691 -2.961 -5.931 1.00 86.00 88 VAL A N 1
ATOM 714 C CA . VAL A 1 88 ? 18.999 -2.315 -6.020 1.00 86.00 88 VAL A CA 1
ATOM 715 C C . VAL A 1 88 ? 19.742 -2.920 -7.199 1.00 86.00 88 VAL A C 1
ATOM 717 O O . VAL A 1 88 ? 20.280 -4.023 -7.102 1.00 86.00 88 VAL A O 1
ATOM 720 N N . ASP A 1 89 ? 19.773 -2.195 -8.312 1.00 86.75 89 ASP A N 1
ATOM 721 C CA . ASP A 1 89 ? 20.525 -2.579 -9.499 1.00 86.75 89 ASP A CA 1
ATOM 722 C C . ASP A 1 89 ? 21.260 -1.382 -10.123 1.00 86.75 89 ASP A C 1
ATOM 724 O O . ASP A 1 89 ? 21.110 -0.237 -9.700 1.00 86.75 89 ASP A O 1
ATOM 728 N N . PHE A 1 90 ? 22.146 -1.669 -11.077 1.00 87.88 90 PHE A N 1
ATOM 729 C CA . PHE A 1 90 ? 22.965 -0.655 -11.746 1.00 87.88 90 PHE A CA 1
ATOM 730 C C . PHE A 1 90 ? 22.184 0.161 -12.793 1.00 87.88 90 PHE A C 1
ATOM 732 O O . PHE A 1 90 ? 22.603 1.259 -13.152 1.00 87.88 90 PHE A O 1
ATOM 739 N N . TRP A 1 91 ? 21.083 -0.379 -13.313 1.00 87.62 91 TRP A N 1
ATOM 740 C CA . TRP A 1 91 ? 20.359 0.154 -14.464 1.00 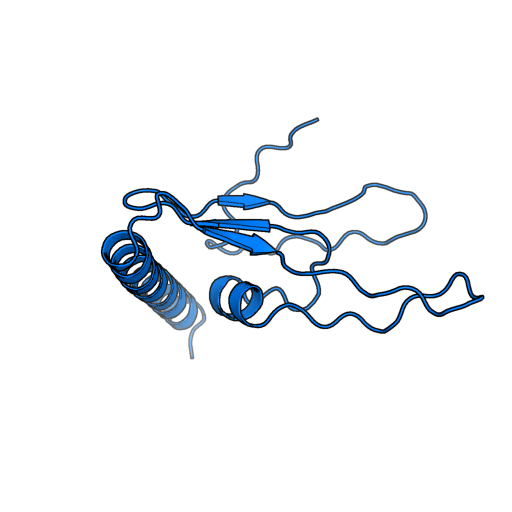87.62 91 TRP A CA 1
ATOM 741 C C . TRP A 1 91 ? 19.302 1.185 -14.074 1.00 87.62 91 TRP A C 1
ATOM 743 O O . TRP A 1 91 ? 19.083 2.140 -14.819 1.00 87.62 91 TRP A O 1
ATOM 753 N N . HIS A 1 92 ? 18.660 1.012 -12.920 1.00 83.50 92 HIS A N 1
ATOM 754 C CA . HIS A 1 92 ? 17.522 1.821 -12.503 1.00 83.50 92 HIS A CA 1
ATOM 755 C C . HIS A 1 92 ? 17.856 2.714 -11.311 1.00 83.50 92 HIS A C 1
ATOM 757 O O . HIS A 1 92 ? 18.458 2.296 -10.321 1.00 83.50 92 HIS A O 1
ATOM 763 N N . ALA A 1 93 ? 17.412 3.968 -11.389 1.00 81.00 93 ALA A N 1
ATOM 764 C CA . ALA A 1 93 ? 17.448 4.861 -10.245 1.00 81.00 93 ALA A CA 1
ATOM 765 C C . ALA A 1 93 ? 16.446 4.384 -9.185 1.00 81.00 93 ALA A C 1
ATOM 767 O O . ALA A 1 93 ? 15.283 4.114 -9.489 1.00 81.00 93 ALA A O 1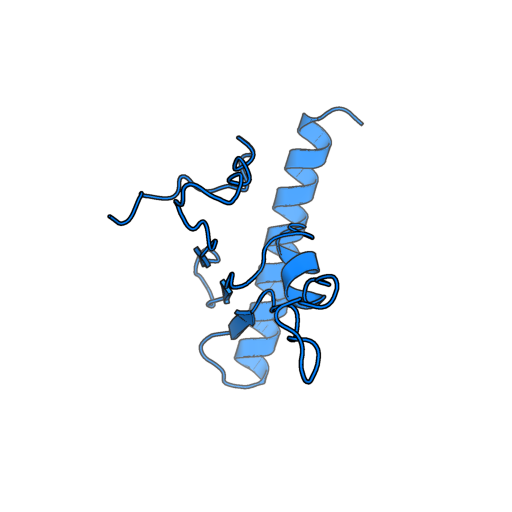
ATOM 768 N N . ASN A 1 94 ? 16.889 4.329 -7.931 1.00 73.38 94 ASN A N 1
ATOM 769 C CA . ASN A 1 94 ? 15.996 4.069 -6.812 1.00 73.38 94 ASN A CA 1
ATOM 770 C C . ASN A 1 94 ? 15.107 5.286 -6.559 1.00 73.38 94 ASN A C 1
ATOM 772 O O . ASN A 1 94 ? 15.591 6.418 -6.541 1.00 73.38 94 ASN A O 1
ATOM 776 N N . LEU A 1 95 ? 13.822 5.050 -6.290 1.00 68.44 95 LEU A N 1
ATOM 777 C CA . LEU A 1 95 ? 12.988 6.084 -5.692 1.00 68.44 95 LEU A CA 1
ATOM 778 C C . LEU A 1 95 ? 13.460 6.313 -4.255 1.00 68.44 95 LEU A C 1
ATOM 780 O O . LEU A 1 95 ? 13.425 5.388 -3.441 1.00 68.44 95 LEU A O 1
ATOM 784 N N . GLU A 1 96 ? 13.895 7.531 -3.940 1.00 67.88 96 GLU A N 1
ATOM 785 C CA . GLU A 1 96 ? 14.137 7.922 -2.554 1.00 67.88 96 GLU A CA 1
ATOM 786 C C . GLU A 1 96 ? 12.814 7.882 -1.785 1.00 67.88 96 GLU A C 1
ATOM 788 O O . GLU A 1 96 ? 11.786 8.385 -2.245 1.00 67.88 96 GLU A O 1
ATOM 793 N N . LEU A 1 97 ? 12.830 7.233 -0.620 1.00 67.75 97 LEU A N 1
ATOM 794 C CA . LEU A 1 97 ? 11.681 7.264 0.274 1.00 67.75 97 LEU A CA 1
ATOM 795 C C . LEU A 1 97 ? 11.604 8.659 0.901 1.00 67.75 97 LEU A C 1
ATOM 797 O O . LEU A 1 97 ? 12.623 9.126 1.412 1.00 67.75 97 LEU A O 1
ATOM 801 N N . PRO A 1 98 ? 10.431 9.313 0.901 1.00 63.91 98 PRO A N 1
ATOM 802 C CA . PRO A 1 98 ? 10.264 10.569 1.615 1.00 63.91 98 PRO A CA 1
ATOM 803 C C . PRO A 1 98 ? 10.545 10.378 3.111 1.00 63.91 98 PRO A C 1
ATOM 805 O O . PRO A 1 98 ? 10.076 9.406 3.704 1.00 63.91 98 PRO A O 1
ATOM 808 N N . ASP A 1 99 ? 11.218 11.343 3.742 1.00 59.84 99 ASP A N 1
ATOM 809 C CA . ASP A 1 99 ? 11.420 11.421 5.204 1.00 59.84 99 ASP A CA 1
ATOM 810 C C . ASP A 1 99 ? 10.132 11.836 5.963 1.00 59.84 99 ASP A C 1
ATOM 812 O O . ASP A 1 99 ? 10.160 12.467 7.021 1.00 59.84 99 ASP A O 1
ATOM 816 N N . GLU A 1 100 ? 8.960 11.503 5.420 1.00 59.31 100 GLU A N 1
ATOM 817 C CA . GLU A 1 100 ? 7.667 11.871 5.990 1.00 59.31 100 GLU A CA 1
ATOM 818 C C . GLU A 1 100 ? 7.228 10.891 7.092 1.00 59.31 100 GLU A C 1
ATOM 820 O O . GLU A 1 100 ? 7.498 9.692 7.014 1.00 59.31 100 GLU A O 1
ATOM 825 N N . PRO A 1 101 ? 6.462 11.340 8.105 1.00 51.94 101 PRO A N 1
ATOM 826 C CA . PRO A 1 101 ? 6.055 10.500 9.238 1.00 51.94 101 PRO A CA 1
ATOM 827 C C . PRO A 1 101 ? 5.193 9.281 8.858 1.00 51.94 101 PRO A C 1
ATOM 829 O O . PRO A 1 101 ? 5.072 8.352 9.656 1.00 51.94 101 PRO A O 1
ATOM 832 N N . ALA A 1 102 ? 4.598 9.264 7.659 1.00 51.62 102 ALA A N 1
ATOM 833 C CA . ALA A 1 102 ? 3.869 8.112 7.124 1.00 51.62 102 ALA A CA 1
ATOM 834 C C . ALA A 1 102 ? 4.797 6.999 6.595 1.00 51.62 102 ALA A C 1
ATOM 836 O O . ALA A 1 102 ? 4.389 5.837 6.534 1.00 51.62 102 ALA A O 1
ATOM 837 N N . ALA A 1 103 ? 6.049 7.323 6.261 1.00 48.16 103 ALA A N 1
ATOM 838 C CA . ALA A 1 103 ? 7.087 6.349 5.974 1.00 48.16 103 ALA A CA 1
ATOM 839 C C . ALA A 1 103 ? 7.624 5.816 7.311 1.00 48.16 103 ALA A C 1
ATOM 841 O O . ALA A 1 103 ? 8.615 6.289 7.866 1.00 48.16 103 ALA A O 1
ATOM 842 N N . GLY A 1 104 ? 6.928 4.831 7.885 1.00 45.47 104 GLY A N 1
ATOM 843 C CA . GLY A 1 104 ? 7.465 4.081 9.019 1.00 45.47 104 GLY A CA 1
ATOM 844 C C . GLY A 1 104 ? 8.882 3.605 8.689 1.00 45.47 104 GLY A C 1
ATOM 845 O O . GLY A 1 104 ? 9.121 3.147 7.573 1.00 45.47 104 GLY A O 1
ATOM 846 N N . ARG A 1 105 ? 9.828 3.739 9.634 1.00 40.97 105 ARG A N 1
ATOM 847 C CA . ARG A 1 105 ? 11.231 3.325 9.451 1.00 40.97 105 ARG A CA 1
ATOM 848 C C . ARG A 1 105 ? 11.276 1.869 8.995 1.00 40.97 105 ARG A C 1
ATOM 850 O O . ARG A 1 105 ? 11.171 0.958 9.815 1.00 40.97 105 ARG A O 1
ATOM 857 N N . GLY A 1 106 ? 11.418 1.663 7.691 1.00 41.28 106 GLY A N 1
ATOM 858 C CA . GLY A 1 106 ? 11.599 0.349 7.107 1.00 41.28 106 GLY A CA 1
ATOM 859 C C . GLY A 1 106 ? 12.894 -0.232 7.648 1.00 41.28 106 GLY A C 1
ATOM 860 O O . GLY A 1 106 ? 13.981 0.261 7.348 1.00 41.28 106 GLY A O 1
ATOM 861 N N . GLY A 1 107 ? 12.788 -1.265 8.482 1.00 33.78 107 GLY A N 1
ATOM 862 C CA . GLY A 1 107 ? 13.924 -2.128 8.755 1.00 33.78 107 GLY A CA 1
ATOM 863 C C . GLY A 1 107 ? 14.354 -2.733 7.427 1.00 33.78 107 GLY A C 1
ATOM 864 O O . GLY A 1 107 ? 13.571 -3.452 6.808 1.00 33.78 107 GLY A O 1
ATOM 865 N N . LYS A 1 108 ? 15.567 -2.403 6.973 1.00 27.08 108 LYS A N 1
ATOM 866 C CA . LYS A 1 108 ? 16.191 -3.066 5.828 1.00 27.08 108 LYS A CA 1
ATOM 867 C C . LYS A 1 108 ? 16.201 -4.566 6.114 1.00 27.08 108 LYS A C 1
ATOM 869 O O . LYS A 1 108 ? 16.937 -5.011 6.993 1.00 27.08 108 LYS A O 1
ATOM 874 N N . VAL A 1 109 ? 15.376 -5.325 5.405 1.00 31.00 109 VAL A N 1
ATOM 875 C CA . VAL A 1 109 ? 15.560 -6.771 5.322 1.00 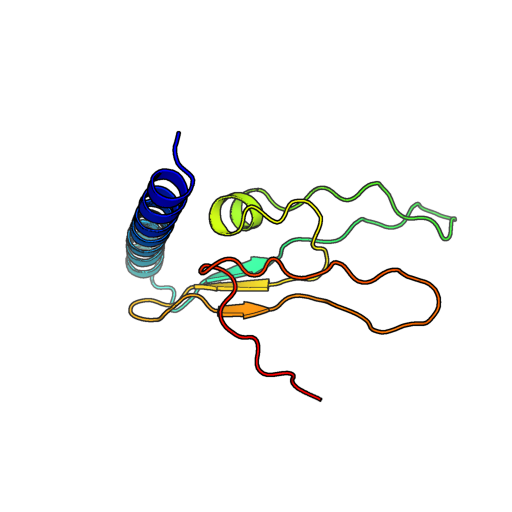31.00 109 VAL A CA 1
ATOM 876 C C . VAL A 1 109 ? 16.614 -6.977 4.240 1.00 31.00 109 VAL A C 1
ATOM 878 O O . VAL A 1 109 ? 16.421 -6.533 3.109 1.00 31.00 109 VAL A O 1
ATOM 881 N N . GLN A 1 110 ? 17.763 -7.508 4.662 1.00 30.70 110 GLN A N 1
ATOM 882 C CA . GLN A 1 110 ? 18.861 -7.934 3.792 1.00 30.70 110 GLN A CA 1
ATOM 883 C C . GLN A 1 110 ? 18.466 -9.172 2.994 1.00 30.70 110 GLN A C 1
ATOM 885 O O . GLN A 1 110 ? 17.712 -10.003 3.554 1.00 30.70 110 GLN A O 1
#

Radius of gyration: 16.21 Å; chains: 1; bounding box: 42×38×44 Å

Sequence (110 aa):
MPETEILSLQIDHIRTLQQRYEQALKAHGYDSLLISSGAAPMRYGDDQSWQFQGYGPFLHWTGLAGQEHSWLLIRPGQTPLLWLYQPVDFWHANLELPDEPAAGRGGKVQ

pLDDT: mean 87.15, std 17.34, range [27.08, 98.31]

Secondary structure (DSSP, 8-state):
--HHHHHHHHHHHHHHHHHHHHHHHHHHT-S-EEEE---PPBPTTSSPBPPP---HHHHHHH--TT--S-EEEE-TTS--EEE------SSSPPPPPP--TTS-------

Organism: NCBI:txid1420916